Protein AF-A0A0T6YJF8-F1 (afdb_monomer)

Secondary structure (DSSP, 8-state):
-----HHHHHHHHHHHHHHHTTS-------------PPPPSEEEEEETTEEEEEE--------HHHH-TTS-TTT-----

pLDDT: mean 76.46, std 16.84, range [40.38, 98.31]

Nearest PDB structures (foldseek):
  8glv-assembly1_6T  TM=3.821E-01  e=4.048E+00  Chlamydomonas reinhardtii
  6u42-assembly1_7A  TM=3.878E-01  e=5.672E+00  Chlamydomonas reinhardtii
  8glv-assembly1_He  TM=4.001E-01  e=7.429E+00  Chlamydomonas reinhardtii
  6u42-assembly1_6W  TM=3.035E-01  e=9.730E+00  Chlamydomonas reinhardtii

Structure (mmCIF, N/CA/C/O backbone):
data_AF-A0A0T6YJF8-F1
#
_entry.id   AF-A0A0T6YJF8-F1
#
loop_
_atom_site.group_PDB
_atom_site.id
_atom_site.type_symbol
_atom_site.label_atom_id
_atom_site.label_alt_id
_atom_site.label_comp_id
_atom_site.label_asym_id
_atom_site.label_entity_id
_atom_site.label_seq_id
_atom_site.pdbx_PDB_ins_code
_atom_site.Cartn_x
_atom_site.Cartn_y
_atom_site.Cartn_z
_atom_site.occupancy
_atom_site.B_iso_or_equiv
_atom_site.auth_seq_id
_atom_site.auth_comp_id
_atom_site.auth_asym_id
_atom_site.auth_atom_id
_atom_site.pdbx_PDB_model_num
ATOM 1 N N . MET A 1 1 ? -18.975 4.676 70.032 1.00 40.38 1 MET A N 1
ATOM 2 C CA . MET A 1 1 ? -19.579 3.496 69.377 1.00 40.38 1 MET A CA 1
ATOM 3 C C . MET A 1 1 ? -19.649 3.805 67.887 1.00 40.38 1 MET A C 1
ATOM 5 O O . MET A 1 1 ? -20.365 4.728 67.526 1.00 40.38 1 MET A O 1
ATOM 9 N N . LEU A 1 2 ? -18.830 3.167 67.042 1.00 51.34 2 LEU A N 1
ATOM 10 C CA . LEU A 1 2 ? -18.877 3.400 65.592 1.00 51.34 2 LEU A CA 1
ATOM 11 C C . LEU A 1 2 ? -20.126 2.716 65.027 1.00 51.34 2 LEU A C 1
ATOM 13 O O . LEU A 1 2 ? -20.195 1.492 64.948 1.00 51.34 2 LEU A O 1
ATOM 17 N N . THR A 1 3 ? -21.132 3.505 64.668 1.00 60.81 3 THR A N 1
ATOM 18 C CA . THR A 1 3 ? -22.336 3.031 63.986 1.00 60.81 3 THR A CA 1
ATOM 19 C C . THR A 1 3 ? -22.008 2.751 62.523 1.00 60.81 3 THR A C 1
ATOM 21 O O . THR A 1 3 ? -21.994 3.642 61.675 1.00 60.81 3 THR A O 1
ATOM 24 N N . LEU A 1 4 ? -21.713 1.486 62.222 1.00 67.12 4 LEU A N 1
ATOM 25 C CA . LEU A 1 4 ? -21.397 1.034 60.871 1.00 67.12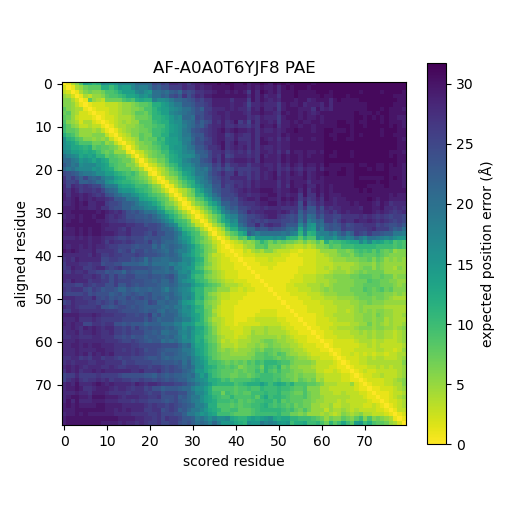 4 LEU A CA 1
ATOM 26 C C . LEU A 1 4 ? -22.688 0.936 60.038 1.00 67.12 4 LEU A C 1
ATOM 28 O O . LEU A 1 4 ? -23.469 -0.006 60.163 1.00 67.12 4 LEU A O 1
ATOM 32 N N . ASN A 1 5 ? -22.945 1.944 59.204 1.00 77.69 5 ASN A N 1
ATOM 33 C CA . ASN A 1 5 ? -24.104 1.988 58.313 1.00 77.69 5 ASN A CA 1
ATOM 34 C C . ASN A 1 5 ? -23.742 1.391 56.941 1.00 77.69 5 ASN A C 1
ATOM 36 O O . ASN A 1 5 ? -22.708 1.738 56.370 1.00 77.69 5 ASN A O 1
ATOM 40 N N . ARG A 1 6 ? -24.614 0.543 56.371 1.00 73.62 6 ARG A N 1
ATOM 41 C CA . ARG A 1 6 ? -24.434 -0.069 55.036 1.00 73.62 6 ARG A CA 1
ATOM 42 C C . ARG A 1 6 ? -24.163 0.963 53.939 1.00 73.62 6 ARG A C 1
ATOM 44 O O . ARG A 1 6 ? -23.373 0.697 53.041 1.00 73.62 6 ARG A O 1
ATOM 51 N N . ARG A 1 7 ? -24.767 2.152 54.037 1.00 71.06 7 ARG A N 1
ATOM 52 C CA . ARG A 1 7 ? -24.497 3.260 53.107 1.00 71.06 7 ARG A CA 1
ATOM 53 C C . ARG A 1 7 ? -23.045 3.728 53.192 1.00 71.06 7 ARG A C 1
ATOM 55 O O . ARG A 1 7 ? -22.434 3.946 52.162 1.00 71.06 7 ARG A O 1
ATOM 62 N N . CYS A 1 8 ? -22.476 3.799 54.395 1.00 69.31 8 CYS A N 1
ATOM 63 C CA . CYS A 1 8 ? -21.088 4.214 54.609 1.00 69.31 8 CYS A CA 1
ATOM 64 C C . CYS A 1 8 ? -20.096 3.216 53.985 1.00 69.31 8 CYS A C 1
ATOM 66 O O . CYS A 1 8 ? -19.128 3.614 53.340 1.00 69.31 8 CYS A O 1
ATOM 68 N N . LEU A 1 9 ? -20.392 1.915 54.097 1.00 70.38 9 LEU A N 1
ATOM 69 C CA . LEU A 1 9 ? -19.598 0.859 53.465 1.00 70.38 9 LEU A CA 1
ATOM 70 C C . LEU A 1 9 ? -19.658 0.933 51.933 1.00 70.38 9 LEU A C 1
ATOM 72 O O . LEU A 1 9 ? -18.619 0.903 51.280 1.00 70.38 9 LEU A O 1
ATOM 76 N N . LEU A 1 10 ? -20.847 1.104 51.352 1.00 72.69 10 LEU A N 1
ATOM 77 C CA . LEU A 1 10 ? -21.004 1.203 49.896 1.00 72.69 10 LEU A CA 1
ATOM 78 C C . LEU A 1 10 ? -20.290 2.436 49.318 1.00 72.69 10 LEU A C 1
ATOM 80 O O . LEU A 1 10 ? -19.626 2.329 48.288 1.00 72.69 10 LEU A O 1
ATOM 84 N N . THR A 1 11 ? -20.344 3.579 50.009 1.00 64.56 11 THR A N 1
ATOM 85 C CA . THR A 1 11 ? -19.625 4.791 49.590 1.00 64.56 11 THR A CA 1
ATOM 86 C C . THR A 1 11 ? -18.103 4.613 49.665 1.00 64.56 11 THR A C 1
ATOM 88 O O . THR A 1 11 ? -17.393 5.079 48.776 1.00 64.56 11 THR A O 1
ATOM 91 N N . SER A 1 12 ? -17.583 3.894 50.670 1.00 61.22 12 SER A N 1
ATOM 92 C CA . SER A 1 12 ? -16.137 3.622 50.774 1.00 61.22 12 SER A CA 1
ATOM 93 C C . SER A 1 12 ? -15.596 2.703 49.669 1.00 61.22 12 SER A C 1
ATOM 95 O O . SER A 1 12 ? -14.470 2.894 49.206 1.00 61.22 12 SER A O 1
ATOM 97 N N . VAL A 1 13 ? -16.403 1.748 49.190 1.00 61.75 13 VAL A N 1
ATOM 98 C CA . VAL A 1 13 ? -16.023 0.847 48.088 1.00 61.75 13 VAL A CA 1
ATOM 99 C C . VAL A 1 13 ? -15.976 1.602 46.758 1.00 61.75 13 VAL A C 1
ATOM 101 O O . VAL A 1 13 ? -15.014 1.454 46.006 1.00 61.75 13 VAL A O 1
ATOM 104 N N . ALA A 1 14 ? -16.957 2.473 46.496 1.00 58.81 14 ALA A N 1
ATOM 105 C CA . ALA A 1 14 ? -16.963 3.313 45.298 1.00 58.81 14 ALA A CA 1
ATOM 106 C C . ALA A 1 14 ? -15.762 4.280 45.254 1.00 58.81 14 ALA A C 1
ATOM 108 O O . ALA A 1 14 ? -15.195 4.505 44.187 1.00 58.81 14 ALA A O 1
ATOM 109 N N . ALA A 1 15 ? -15.333 4.798 46.410 1.00 57.31 15 ALA A N 1
ATOM 110 C CA . ALA A 1 15 ? -14.164 5.673 46.515 1.00 57.31 15 ALA A CA 1
ATOM 111 C C . ALA A 1 15 ? -12.817 4.935 46.354 1.00 57.31 15 ALA A C 1
ATOM 113 O O . ALA A 1 15 ? -11.846 5.540 45.913 1.00 57.31 15 ALA A O 1
ATOM 114 N N . SER A 1 16 ? -12.737 3.638 46.677 1.00 55.09 16 SER A N 1
ATOM 115 C CA . SER A 1 16 ? -11.505 2.851 46.472 1.00 55.09 16 SER A CA 1
ATOM 116 C C . SER A 1 16 ? -11.323 2.390 45.022 1.00 55.09 16 SER A C 1
ATOM 118 O O . SER A 1 16 ? -10.191 2.253 44.560 1.00 55.09 16 SER A O 1
ATOM 120 N N . ALA A 1 17 ? -12.416 2.184 44.280 1.00 55.59 17 ALA A N 1
ATOM 121 C CA . ALA A 1 17 ? -12.357 1.742 42.886 1.00 55.59 17 ALA A CA 1
ATOM 122 C C . ALA A 1 17 ? -11.769 2.807 41.940 1.00 55.59 17 ALA A C 1
ATOM 124 O O . ALA A 1 17 ? -11.120 2.466 40.953 1.00 55.59 17 ALA A O 1
ATOM 125 N N . THR A 1 18 ? -11.943 4.095 42.249 1.00 53.56 18 THR A N 1
ATOM 126 C CA . THR A 1 18 ? -11.410 5.193 41.426 1.00 53.56 18 THR A CA 1
ATOM 127 C C . THR A 1 18 ? -9.910 5.418 41.629 1.00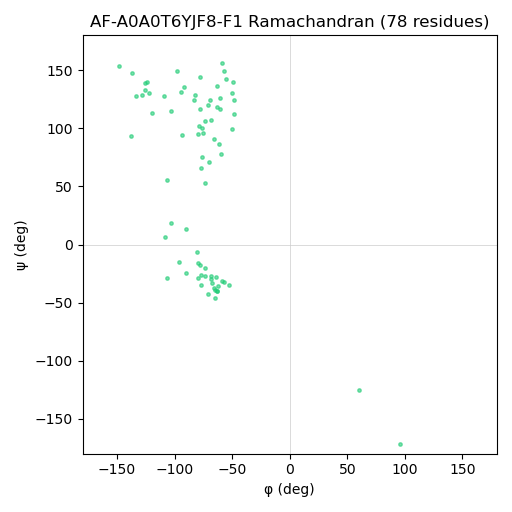 53.56 18 THR A C 1
ATOM 129 O O . THR A 1 18 ? -9.236 5.856 40.703 1.00 53.56 18 THR A O 1
ATOM 132 N N . ILE A 1 19 ? -9.357 5.066 42.795 1.00 53.81 19 ILE A N 1
ATOM 133 C CA . ILE A 1 19 ? -7.921 5.231 43.084 1.00 53.81 19 ILE A CA 1
ATOM 134 C C . ILE A 1 19 ? -7.092 4.134 42.399 1.00 53.81 19 ILE A C 1
ATOM 136 O O . ILE A 1 19 ? -6.005 4.410 41.897 1.00 53.81 19 ILE A O 1
ATOM 140 N N . ALA A 1 20 ? -7.624 2.911 42.291 1.00 54.72 20 ALA A N 1
ATOM 141 C CA . ALA A 1 20 ? -6.950 1.817 41.586 1.00 54.72 20 ALA A CA 1
ATOM 142 C C . ALA A 1 20 ? -6.865 2.037 40.061 1.00 54.72 20 ALA A C 1
ATOM 144 O O . ALA A 1 20 ? -5.929 1.557 39.430 1.00 54.72 20 ALA A O 1
ATOM 145 N N . ALA A 1 21 ? -7.802 2.792 39.473 1.00 56.31 21 ALA A N 1
ATOM 146 C CA . ALA A 1 21 ? -7.819 3.097 38.039 1.00 56.31 21 ALA A CA 1
ATOM 147 C C . ALA A 1 21 ? -6.844 4.220 37.626 1.00 56.31 21 ALA A C 1
ATOM 149 O O . ALA A 1 21 ? -6.545 4.361 36.444 1.00 56.31 21 ALA A O 1
ATOM 150 N N . CYS A 1 22 ? -6.341 5.002 38.587 1.00 55.38 22 CYS A N 1
ATOM 151 C CA . CYS A 1 22 ? -5.400 6.103 38.349 1.00 55.38 22 CYS A CA 1
ATOM 152 C C . CYS A 1 22 ? -3.976 5.795 38.827 1.00 55.38 22 CYS A C 1
ATOM 154 O O . CYS A 1 22 ? -3.127 6.687 38.812 1.00 55.38 22 CYS A O 1
ATOM 156 N N . ALA A 1 23 ? 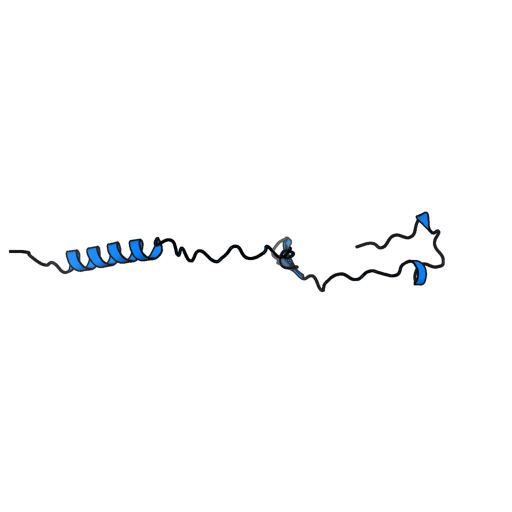-3.696 4.565 39.268 1.00 54.25 23 ALA A N 1
ATOM 157 C CA . ALA A 1 23 ? -2.330 4.165 39.566 1.00 54.25 23 ALA A CA 1
ATOM 158 C C . ALA A 1 23 ? -1.520 4.217 38.257 1.00 54.25 23 ALA A C 1
ATOM 160 O O . ALA A 1 23 ? -1.858 3.492 37.317 1.00 54.25 23 ALA A O 1
ATOM 161 N N . PRO A 1 24 ? -0.475 5.059 38.150 1.00 56.78 24 PRO A N 1
ATOM 162 C CA . PRO A 1 24 ? 0.399 5.013 36.992 1.00 56.78 24 PRO A CA 1
ATOM 163 C C . PRO A 1 24 ? 1.017 3.616 36.948 1.00 56.78 24 PRO A C 1
ATOM 165 O O . PRO A 1 24 ? 1.731 3.214 37.867 1.00 56.78 24 PRO A O 1
ATOM 168 N N . SER A 1 25 ? 0.72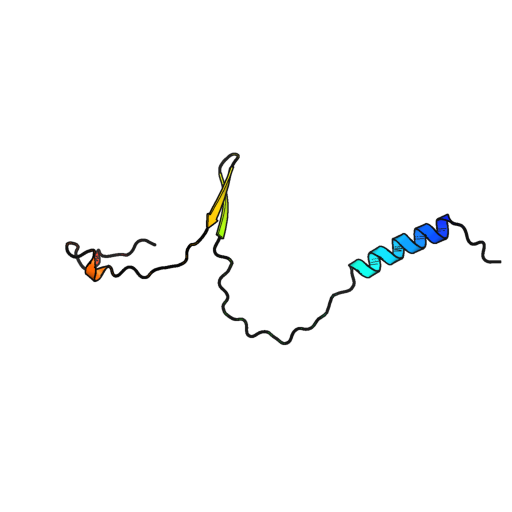7 2.860 35.890 1.00 60.06 25 SER A N 1
ATOM 169 C CA . SER A 1 25 ? 1.402 1.603 35.580 1.00 60.06 25 SER A CA 1
ATOM 170 C C . SER A 1 25 ? 2.831 1.920 35.136 1.00 60.06 25 SER A C 1
ATOM 172 O O . SER A 1 25 ? 3.169 1.862 33.956 1.00 60.06 25 SER A O 1
ATOM 174 N N . GLY A 1 26 ? 3.662 2.345 36.086 1.00 55.53 26 GLY A N 1
ATOM 175 C CA . GLY A 1 26 ? 5.069 2.652 35.891 1.00 55.53 26 GLY A CA 1
ATOM 176 C C . GLY A 1 26 ? 5.891 1.375 35.806 1.00 55.53 26 GLY A C 1
ATOM 177 O O . GLY A 1 26 ? 6.718 1.117 36.673 1.00 55.53 26 GLY A O 1
ATOM 178 N N . ASN A 1 27 ? 5.672 0.579 34.763 1.00 53.03 27 ASN A N 1
ATOM 179 C CA . ASN A 1 27 ? 6.705 -0.333 34.300 1.00 53.03 27 ASN A CA 1
ATOM 180 C C . ASN A 1 27 ? 7.661 0.519 33.470 1.00 53.03 27 ASN A C 1
ATOM 182 O O . ASN A 1 27 ? 7.400 0.785 32.300 1.00 53.03 27 ASN A O 1
ATOM 186 N N . ALA A 1 28 ? 8.732 1.007 34.094 1.00 54.66 28 ALA A N 1
ATOM 187 C CA . ALA A 1 28 ? 9.858 1.557 33.357 1.00 54.66 28 ALA A CA 1
ATOM 188 C C . ALA A 1 28 ? 10.491 0.402 32.573 1.00 54.66 28 ALA A C 1
ATOM 190 O O . ALA A 1 28 ? 11.328 -0.340 33.087 1.00 54.66 28 ALA A O 1
ATOM 191 N N . THR A 1 29 ? 10.022 0.198 31.347 1.00 62.22 29 THR A N 1
ATOM 192 C CA . THR A 1 29 ? 10.702 -0.651 30.380 1.00 62.22 29 THR A CA 1
ATOM 193 C C . THR A 1 29 ? 12.061 -0.010 30.088 1.00 62.22 29 THR A C 1
ATOM 195 O O . THR A 1 29 ? 12.128 1.217 29.942 1.00 62.22 29 THR A O 1
ATOM 198 N N . PRO A 1 30 ? 13.160 -0.787 30.034 1.00 56.72 30 PRO A N 1
ATOM 199 C CA . PRO A 1 30 ? 14.429 -0.287 29.517 1.00 56.72 30 PRO A CA 1
ATOM 200 C C . PRO A 1 30 ? 14.161 0.393 28.179 1.00 56.72 30 PRO A C 1
ATOM 202 O O . PRO A 1 30 ? 13.328 -0.116 27.433 1.00 56.72 30 PRO A O 1
ATOM 205 N N . ALA A 1 31 ? 14.812 1.530 27.914 1.00 57.88 31 ALA A N 1
ATOM 206 C CA . ALA A 1 31 ? 14.692 2.244 26.649 1.00 57.88 31 ALA A CA 1
ATOM 207 C C . ALA A 1 31 ? 14.916 1.250 25.507 1.00 57.88 31 ALA A C 1
ATOM 209 O O . ALA A 1 31 ? 16.043 0.840 25.224 1.00 57.88 31 ALA A O 1
ATOM 210 N N . GLU A 1 32 ? 13.805 0.795 24.937 1.00 60.81 32 GLU A N 1
ATOM 211 C CA . GLU A 1 32 ? 13.785 -0.054 23.772 1.00 60.81 32 GLU A CA 1
ATOM 212 C C . GLU A 1 32 ? 14.467 0.780 22.703 1.00 60.81 32 GLU A C 1
ATOM 214 O O . GLU A 1 32 ? 14.146 1.958 22.527 1.00 60.81 32 GLU A O 1
ATOM 219 N N . ILE A 1 33 ? 15.502 0.216 22.081 1.00 58.09 33 ILE A N 1
ATOM 220 C CA . ILE A 1 33 ? 16.080 0.800 20.878 1.00 58.09 33 ILE A CA 1
ATOM 221 C C . ILE A 1 33 ? 14.870 1.077 19.999 1.00 58.09 33 ILE A C 1
ATOM 223 O O . ILE A 1 33 ? 14.195 0.119 19.628 1.00 58.09 33 ILE A O 1
ATOM 227 N N . GLU A 1 34 ? 14.547 2.353 19.758 1.00 60.84 34 GLU A N 1
ATOM 228 C CA . GLU A 1 34 ? 13.498 2.727 18.821 1.00 60.84 34 GLU A CA 1
ATOM 229 C C . GLU A 1 34 ? 13.955 2.183 17.470 1.00 60.84 34 GLU A C 1
ATOM 231 O O . GLU A 1 34 ? 14.652 2.840 16.692 1.00 60.84 34 GLU A O 1
ATOM 236 N N . ALA A 1 35 ? 13.622 0.919 17.206 1.00 61.41 35 ALA A N 1
ATOM 237 C CA . ALA A 1 35 ? 13.541 0.407 15.869 1.00 61.41 35 ALA A CA 1
ATOM 238 C C . ALA A 1 35 ? 12.702 1.456 15.155 1.00 61.41 35 ALA A C 1
ATOM 240 O O . ALA A 1 35 ? 11.623 1.807 15.639 1.00 61.41 35 ALA A O 1
ATOM 241 N N . ARG A 1 36 ? 13.228 2.020 14.065 1.00 62.41 36 ARG A N 1
ATOM 242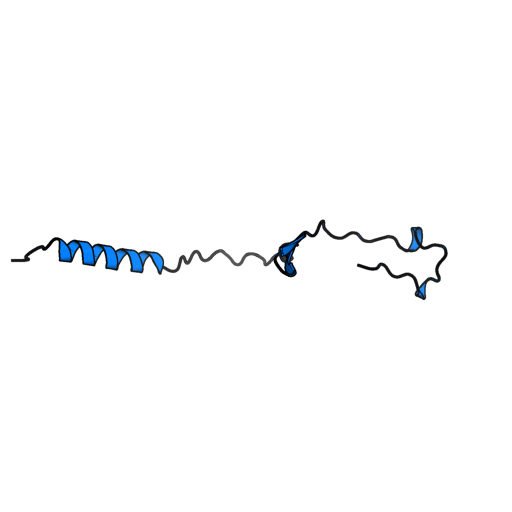 C CA . ARG A 1 36 ? 12.434 2.812 13.126 1.00 62.41 36 ARG A CA 1
ATOM 243 C C . ARG A 1 36 ? 11.335 1.898 12.596 1.00 62.41 36 ARG A C 1
ATOM 245 O O . ARG A 1 36 ? 11.459 1.310 11.530 1.00 62.41 36 ARG A O 1
ATOM 252 N N . SER A 1 37 ? 10.308 1.707 13.405 1.00 72.62 37 SER A N 1
ATOM 253 C CA . SER A 1 37 ? 9.096 1.025 13.049 1.00 72.62 37 SER A CA 1
ATOM 254 C C . SER A 1 37 ? 8.334 2.047 12.247 1.00 72.62 37 SER A C 1
ATOM 256 O O . SER A 1 37 ? 7.984 3.117 12.749 1.00 72.62 37 SER A O 1
ATOM 258 N N . GLU A 1 38 ? 8.109 1.737 10.981 1.00 80.88 38 GLU A N 1
ATOM 259 C CA . GLU A 1 38 ? 7.106 2.459 10.223 1.00 80.88 38 GLU A CA 1
ATOM 260 C C . GLU A 1 38 ? 5.764 2.342 10.958 1.00 80.88 38 GLU A C 1
ATOM 262 O O . GLU A 1 38 ? 5.502 1.374 11.687 1.00 80.88 38 GLU A O 1
ATOM 267 N N . ALA A 1 39 ? 4.927 3.369 10.816 1.00 87.88 39 ALA A N 1
ATOM 268 C CA . ALA A 1 39 ? 3.563 3.300 11.311 1.00 87.88 39 ALA A CA 1
ATOM 269 C C . ALA A 1 39 ? 2.831 2.120 10.639 1.00 87.88 39 ALA A C 1
ATOM 271 O O . ALA A 1 39 ? 3.206 1.716 9.535 1.00 87.88 39 ALA A O 1
ATOM 272 N N . PRO A 1 40 ? 1.768 1.576 11.258 1.00 92.06 40 PRO A N 1
ATOM 273 C CA . PRO A 1 40 ? 0.951 0.554 10.620 1.00 92.06 40 PRO A CA 1
ATOM 274 C C . PRO A 1 40 ? 0.532 0.981 9.209 1.00 92.06 40 PRO A C 1
ATOM 276 O O . PRO A 1 40 ? 0.036 2.091 9.016 1.00 92.06 40 PRO A O 1
ATOM 279 N N . GLY A 1 41 ? 0.729 0.093 8.234 1.00 93.25 41 GLY A N 1
ATOM 280 C CA . GLY A 1 41 ? 0.488 0.348 6.814 1.00 93.25 41 GLY A CA 1
ATOM 281 C C . GLY A 1 41 ? -0.993 0.392 6.446 1.00 93.25 41 GLY A C 1
ATOM 282 O O . GLY A 1 41 ? -1.425 -0.332 5.557 1.00 93.25 41 GLY A O 1
ATOM 283 N N . PHE A 1 42 ? -1.796 1.201 7.130 1.00 96.31 42 PHE A N 1
ATOM 284 C CA . PHE A 1 42 ? -3.159 1.479 6.711 1.00 96.31 42 PHE A CA 1
ATOM 285 C C . PHE A 1 42 ? -3.496 2.957 6.852 1.00 96.31 42 PHE A C 1
ATOM 287 O O . PHE A 1 42 ? -3.046 3.642 7.769 1.00 96.31 42 PHE A O 1
ATOM 294 N N . TYR A 1 43 ? -4.349 3.439 5.956 1.00 96.19 43 TYR A N 1
ATOM 295 C CA . TYR A 1 43 ? -4.886 4.791 6.012 1.00 96.19 43 TYR A CA 1
ATOM 296 C C . TYR A 1 43 ? -6.405 4.736 5.917 1.00 96.19 43 TYR A C 1
ATOM 298 O O . TYR A 1 43 ? -6.957 4.086 5.028 1.00 96.19 43 TYR A O 1
ATOM 306 N N . ARG A 1 44 ? -7.087 5.394 6.858 1.00 97.88 44 ARG A N 1
ATOM 307 C CA . ARG A 1 44 ? -8.542 5.332 6.991 1.00 97.88 44 ARG A CA 1
ATOM 308 C C . ARG A 1 44 ? -9.161 6.711 6.893 1.00 97.88 44 ARG A C 1
ATOM 310 O O . ARG A 1 44 ? -8.756 7.619 7.614 1.00 97.88 44 ARG A O 1
ATOM 317 N N . PHE A 1 45 ? -10.173 6.841 6.046 1.00 97.94 45 PHE A N 1
ATOM 318 C CA . PHE A 1 45 ? -10.856 8.107 5.807 1.00 97.94 45 PHE A CA 1
ATOM 319 C C . PHE A 1 45 ? -12.338 7.888 5.461 1.00 97.94 45 PHE A C 1
ATOM 321 O O . PHE A 1 45 ? -12.714 6.813 4.980 1.00 97.94 45 PHE A O 1
ATOM 328 N N . PRO A 1 46 ? -13.206 8.875 5.738 1.00 98.25 46 PRO A N 1
ATOM 329 C CA . PRO A 1 46 ? -14.604 8.824 5.336 1.00 98.25 46 PRO A CA 1
ATOM 330 C C . PRO A 1 46 ? -14.771 9.170 3.850 1.00 98.25 46 PRO A C 1
ATOM 332 O O . PRO A 1 46 ? -14.103 10.063 3.328 1.00 98.25 46 PRO A O 1
ATOM 335 N N . PHE A 1 47 ? -15.712 8.505 3.185 1.00 98.19 47 PHE A N 1
ATOM 336 C CA . PHE A 1 47 ? -16.150 8.818 1.828 1.00 98.19 47 PHE A CA 1
ATOM 337 C C . PHE A 1 47 ? -17.679 8.721 1.750 1.00 98.19 47 PHE A C 1
ATOM 339 O O . PHE A 1 47 ? -18.246 7.641 1.569 1.00 98.19 47 PHE A O 1
ATOM 346 N N . GLY A 1 48 ? -18.352 9.860 1.944 1.00 97.62 48 GLY A N 1
ATOM 347 C CA . GLY A 1 48 ? -19.800 9.892 2.155 1.00 97.62 48 GLY A CA 1
ATOM 348 C C . GLY A 1 48 ? -20.181 9.090 3.403 1.00 97.62 48 GLY A C 1
ATOM 349 O O . GLY A 1 48 ? -19.618 9.310 4.471 1.00 97.62 48 GLY A O 1
ATOM 350 N N . GLU A 1 49 ? -21.087 8.128 3.240 1.00 98.19 49 GLU A N 1
ATOM 351 C CA . GLU A 1 49 ? -21.540 7.217 4.305 1.00 98.19 49 GLU A CA 1
ATOM 352 C C . GLU A 1 49 ? -20.578 6.040 4.561 1.00 98.19 49 GLU A C 1
ATOM 354 O O . GLU A 1 49 ? -20.778 5.253 5.487 1.00 98.19 49 GLU A O 1
ATOM 359 N N . PHE A 1 50 ? -19.536 5.878 3.740 1.00 98.19 50 PHE A N 1
ATOM 360 C CA . PHE A 1 50 ? -18.593 4.770 3.864 1.00 98.19 50 PHE A CA 1
ATOM 361 C C . PHE A 1 50 ? -17.329 5.168 4.624 1.00 98.19 50 PHE A C 1
ATOM 363 O O . PHE A 1 50 ? -16.838 6.292 4.528 1.00 98.19 50 PHE A O 1
ATOM 370 N N . GLN A 1 51 ? -16.744 4.196 5.324 1.00 98.31 51 GLN A N 1
ATOM 371 C CA . GLN A 1 51 ? -15.386 4.287 5.847 1.00 98.31 51 GLN A CA 1
ATOM 372 C C . GLN A 1 51 ? -14.461 3.451 4.964 1.00 98.31 51 GLN A C 1
ATOM 374 O O . GLN A 1 51 ? -14.578 2.226 4.923 1.00 98.31 51 GLN A O 1
ATOM 379 N N . ILE A 1 52 ? -13.528 4.107 4.277 1.00 98.12 52 ILE A N 1
ATOM 380 C CA . ILE A 1 52 ? -12.541 3.432 3.436 1.00 98.12 52 ILE A CA 1
ATOM 381 C C . ILE A 1 52 ? -11.270 3.219 4.247 1.00 98.12 52 ILE A C 1
ATOM 383 O O . ILE A 1 52 ? -10.774 4.143 4.888 1.00 98.12 52 ILE A O 1
ATOM 387 N N . THR A 1 53 ? -10.747 1.994 4.207 1.00 98.25 53 THR A N 1
ATOM 388 C CA . THR A 1 53 ? -9.443 1.645 4.777 1.00 98.25 53 THR A CA 1
ATOM 389 C C . THR A 1 53 ? -8.558 1.128 3.656 1.00 98.25 53 THR A C 1
ATOM 391 O O . THR A 1 53 ? -8.830 0.075 3.085 1.00 98.25 53 THR A O 1
ATOM 394 N N . MET A 1 54 ? -7.512 1.879 3.331 1.00 97.31 54 MET A N 1
ATOM 395 C CA . MET A 1 54 ? -6.461 1.424 2.430 1.00 97.31 54 MET A CA 1
ATOM 396 C C . MET A 1 54 ? -5.480 0.586 3.235 1.00 97.31 54 MET A C 1
ATOM 398 O O . MET A 1 54 ? -5.031 1.037 4.287 1.00 97.31 54 MET A O 1
ATOM 402 N N . LEU A 1 55 ? -5.170 -0.615 2.755 1.00 96.88 55 LEU A N 1
ATOM 403 C CA . LEU A 1 55 ? -4.190 -1.516 3.353 1.00 96.88 55 LEU A CA 1
ATOM 404 C C . LEU A 1 55 ? -2.963 -1.566 2.439 1.00 96.88 55 LEU A C 1
ATOM 406 O O . LEU A 1 55 ? -3.098 -1.785 1.237 1.00 96.88 55 LEU A O 1
ATOM 410 N N . CYS A 1 56 ? -1.786 -1.329 3.006 1.00 94.00 56 CYS A N 1
ATOM 411 C CA . CYS A 1 56 ? -0.507 -1.402 2.317 1.00 94.00 56 CYS A CA 1
ATOM 412 C C . CYS A 1 56 ? -0.033 -2.860 2.275 1.00 94.00 56 CYS A C 1
ATOM 414 O O . CYS A 1 56 ? 0.119 -3.486 3.322 1.00 94.00 56 CYS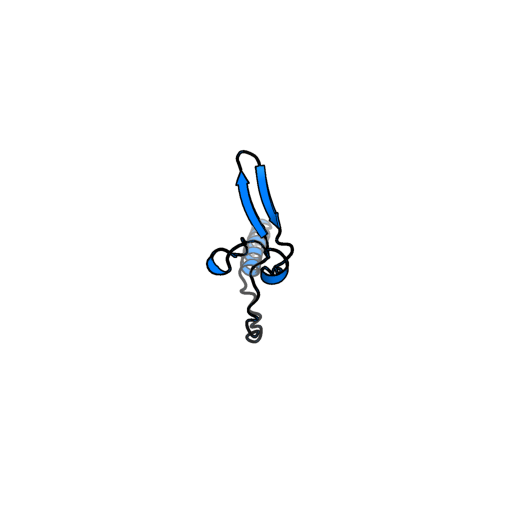 A O 1
ATOM 416 N N . ASP A 1 57 ? 0.232 -3.372 1.073 1.00 93.81 57 ASP A N 1
ATOM 417 C CA . ASP A 1 57 ? 0.804 -4.709 0.825 1.00 93.81 57 ASP A CA 1
ATOM 418 C C . ASP A 1 57 ? 2.350 -4.686 0.777 1.00 93.81 57 ASP A C 1
ATOM 420 O O . ASP A 1 57 ? 3.010 -5.615 0.322 1.00 93.81 57 ASP A O 1
ATOM 424 N N . GLY A 1 58 ? 2.953 -3.584 1.231 1.00 90.19 58 GLY A N 1
ATOM 425 C CA . GLY A 1 58 ? 4.388 -3.329 1.143 1.00 90.19 58 GLY A CA 1
ATOM 426 C C . GLY A 1 58 ? 4.785 -2.494 -0.077 1.00 90.19 58 GLY A C 1
ATOM 427 O O . GLY A 1 58 ? 3.948 -1.923 -0.775 1.00 90.19 58 GLY A O 1
ATOM 428 N N . VAL A 1 59 ? 6.097 -2.387 -0.303 1.00 88.75 59 VAL A N 1
ATOM 429 C CA . VAL A 1 59 ? 6.699 -1.563 -1.363 1.00 88.75 59 VAL A CA 1
ATOM 430 C C . VAL A 1 59 ? 7.624 -2.423 -2.218 1.00 88.75 59 VAL A C 1
ATOM 432 O O . VAL A 1 59 ? 8.390 -3.235 -1.700 1.00 88.75 59 VAL A O 1
ATOM 435 N N . PHE A 1 60 ? 7.578 -2.220 -3.535 1.00 89.19 60 PHE A N 1
ATOM 436 C CA . PHE A 1 60 ? 8.434 -2.899 -4.502 1.00 89.19 60 PHE A CA 1
ATOM 437 C C . PHE A 1 60 ? 9.180 -1.886 -5.378 1.00 89.19 60 PHE A C 1
ATOM 439 O O . PHE A 1 60 ? 8.584 -0.963 -5.931 1.00 89.19 60 PHE A O 1
ATOM 446 N N . PHE A 1 61 ? 10.490 -2.084 -5.540 1.00 89.00 61 PHE A N 1
ATOM 447 C CA . PHE A 1 61 ? 11.306 -1.292 -6.456 1.00 89.00 61 PHE A CA 1
ATOM 448 C C . PHE A 1 61 ? 11.115 -1.784 -7.889 1.00 89.00 61 PHE A C 1
ATOM 450 O O . PHE A 1 61 ? 11.684 -2.796 -8.295 1.00 89.00 61 PHE A O 1
ATOM 457 N N . LEU A 1 62 ? 10.319 -1.051 -8.664 1.00 89.81 62 LEU A N 1
ATOM 458 C CA . LEU A 1 62 ? 10.038 -1.394 -10.053 1.00 89.81 62 LEU A CA 1
ATOM 459 C C . LEU A 1 62 ? 11.278 -1.159 -10.946 1.00 89.81 62 LEU A C 1
ATOM 461 O O . LEU A 1 62 ? 11.734 -0.014 -11.055 1.00 89.81 62 LEU A O 1
ATOM 465 N N . PRO A 1 63 ? 11.816 -2.194 -11.628 1.00 89.31 63 PRO A N 1
ATOM 466 C CA . PRO A 1 63 ? 13.003 -2.073 -12.475 1.00 89.31 63 PRO A CA 1
ATOM 467 C C . PRO A 1 63 ? 12.665 -1.395 -13.811 1.00 89.31 63 PRO A C 1
ATOM 469 O O . PRO A 1 63 ? 12.579 -2.038 -14.860 1.00 89.31 63 PRO A O 1
ATOM 472 N N . THR A 1 64 ? 12.471 -0.077 -13.760 1.00 89.94 64 THR A N 1
ATOM 473 C CA . THR A 1 64 ? 11.963 0.752 -14.869 1.00 89.94 64 THR A CA 1
ATOM 474 C C . THR A 1 64 ? 12.819 0.630 -16.135 1.00 89.94 64 THR A C 1
ATOM 476 O O . THR A 1 64 ? 12.281 0.620 -17.238 1.00 89.94 64 THR A O 1
ATOM 479 N N . ASP A 1 65 ? 14.129 0.419 -15.991 1.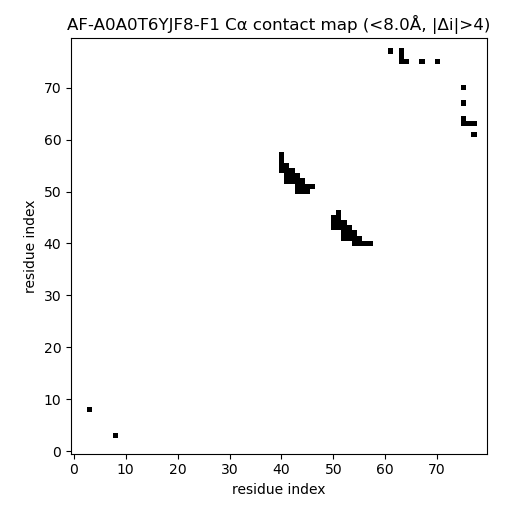00 87.75 65 ASP A N 1
ATOM 480 C CA . ASP A 1 65 ? 15.059 0.234 -17.114 1.00 87.75 65 ASP A CA 1
ATOM 481 C C . ASP A 1 65 ? 14.784 -1.023 -17.947 1.00 87.75 65 ASP A C 1
ATOM 483 O O . ASP A 1 65 ? 15.088 -1.054 -19.136 1.00 87.75 65 ASP A O 1
ATOM 487 N N . SER A 1 66 ? 14.198 -2.054 -17.333 1.00 87.38 66 SER A N 1
ATOM 488 C CA . SER A 1 66 ? 13.886 -3.321 -18.005 1.00 87.38 66 SER A CA 1
ATOM 489 C C . SER A 1 66 ? 12.500 -3.345 -18.651 1.00 87.38 66 SER A C 1
ATOM 491 O O . SER A 1 66 ? 12.282 -4.100 -19.595 1.00 87.38 66 SER A O 1
ATOM 493 N N . ILE A 1 67 ? 11.565 -2.524 -18.159 1.00 88.81 67 ILE A N 1
ATOM 494 C CA . ILE A 1 67 ? 10.154 -2.551 -18.580 1.00 88.81 67 ILE A CA 1
ATOM 495 C C . ILE A 1 67 ? 9.761 -1.362 -19.465 1.00 88.81 67 ILE A C 1
ATOM 497 O O . ILE A 1 67 ? 8.869 -1.494 -20.298 1.00 88.81 67 ILE A O 1
ATOM 501 N N . ALA A 1 68 ? 10.413 -0.206 -19.313 1.00 88.62 68 ALA A N 1
ATOM 502 C CA . ALA A 1 68 ? 10.100 1.025 -20.039 1.00 88.62 68 ALA A CA 1
ATOM 503 C C . ALA A 1 68 ? 11.175 1.311 -21.100 1.00 88.62 68 ALA A C 1
ATOM 505 O O . ALA A 1 68 ? 11.805 2.366 -21.115 1.00 88.62 68 ALA A O 1
ATOM 506 N N . THR A 1 69 ? 11.409 0.345 -21.990 1.00 89.75 69 THR A N 1
ATOM 507 C CA . THR A 1 69 ? 12.527 0.373 -22.952 1.00 89.75 69 THR A CA 1
ATOM 508 C C . THR A 1 69 ? 12.338 1.361 -24.106 1.00 89.75 69 THR A C 1
ATOM 510 O O . THR A 1 69 ? 13.316 1.744 -24.738 1.00 89.75 69 THR A O 1
ATOM 513 N N . ASN A 1 70 ? 11.097 1.774 -24.385 1.00 91.19 70 ASN A N 1
ATOM 514 C CA . ASN A 1 70 ? 10.736 2.645 -25.515 1.00 91.19 70 ASN A CA 1
ATOM 515 C C . ASN A 1 70 ? 10.473 4.101 -25.100 1.00 91.19 70 ASN A C 1
ATOM 517 O O . ASN A 1 70 ? 9.804 4.835 -25.822 1.00 91.19 70 ASN A O 1
ATOM 521 N N . VAL A 1 71 ? 10.948 4.496 -23.920 1.00 89.31 71 VAL A N 1
ATOM 522 C CA . VAL A 1 71 ? 10.777 5.842 -23.370 1.00 89.31 71 VAL A CA 1
ATOM 523 C C . VAL A 1 71 ? 12.151 6.416 -23.059 1.00 89.31 71 VAL A C 1
ATOM 525 O O . VAL A 1 71 ? 13.043 5.714 -22.560 1.00 89.31 71 VAL A O 1
ATOM 528 N N . ASP A 1 72 ? 12.318 7.702 -23.351 1.00 89.25 72 ASP A N 1
ATOM 529 C CA . ASP A 1 72 ? 13.547 8.416 -23.057 1.00 89.25 72 ASP A CA 1
ATOM 530 C C . ASP A 1 72 ? 13.913 8.313 -21.569 1.00 89.25 72 ASP A C 1
ATOM 532 O O . ASP A 1 72 ? 13.064 8.336 -20.675 1.00 89.25 72 ASP A O 1
ATOM 536 N N . ALA A 1 73 ? 15.212 8.198 -21.279 1.00 86.44 73 ALA A N 1
ATOM 537 C CA . ALA A 1 73 ? 15.693 7.948 -19.917 1.00 86.44 73 ALA A CA 1
ATOM 538 C C . ALA A 1 73 ? 15.265 9.025 -18.909 1.00 86.44 73 ALA A C 1
ATOM 540 O O . ALA A 1 73 ? 15.052 8.721 -17.741 1.00 86.44 73 ALA A O 1
ATOM 541 N N . HIS A 1 74 ? 15.124 10.269 -19.367 1.00 87.00 74 HIS A N 1
ATOM 542 C CA . HIS A 1 74 ? 14.732 11.402 -18.531 1.00 87.00 74 HIS A CA 1
ATOM 543 C C . HIS A 1 74 ? 13.225 11.443 -18.231 1.00 87.00 74 HIS A C 1
ATOM 545 O O . HIS A 1 74 ? 12.812 12.112 -17.287 1.00 87.00 74 HIS A O 1
ATOM 551 N N . GLU A 1 75 ? 12.414 10.716 -19.000 1.00 86.88 75 GLU A N 1
ATOM 552 C CA . GLU A 1 75 ? 10.963 10.622 -18.810 1.00 86.88 75 GLU A CA 1
ATOM 553 C C . GLU A 1 75 ? 10.563 9.380 -17.997 1.00 86.88 75 GLU A C 1
ATOM 555 O O . GLU A 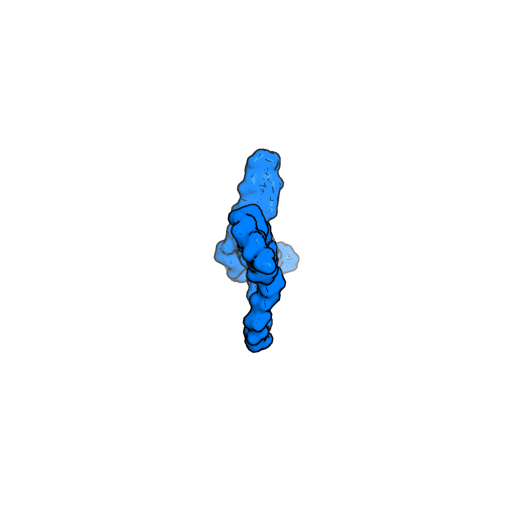1 75 ? 9.445 9.290 -17.487 1.00 86.88 75 GLU A O 1
ATOM 560 N N . ARG A 1 76 ? 11.479 8.417 -17.834 1.00 86.94 76 ARG A N 1
ATOM 561 C CA . ARG A 1 76 ? 11.248 7.200 -17.051 1.00 86.94 76 ARG A CA 1
ATOM 562 C C . ARG A 1 76 ? 11.125 7.518 -15.562 1.00 86.94 76 ARG A C 1
ATOM 564 O O . ARG A 1 76 ? 12.1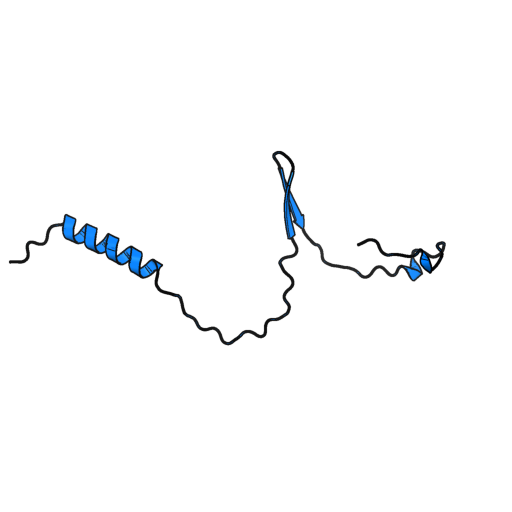15 7.756 -14.873 1.00 86.94 76 ARG A O 1
ATOM 571 N N . LYS A 1 77 ? 9.899 7.440 -15.042 1.00 83.31 77 LYS A N 1
ATOM 572 C CA . LYS A 1 77 ? 9.607 7.571 -13.613 1.00 83.31 77 LYS A CA 1
ATOM 573 C C . LYS A 1 77 ? 8.658 6.468 -13.155 1.00 83.31 77 LYS A C 1
ATOM 575 O O . LYS A 1 77 ? 7.590 6.281 -13.731 1.00 83.31 77 LYS A O 1
ATOM 580 N N . ALA A 1 78 ? 9.038 5.760 -12.094 1.00 82.31 78 ALA A N 1
ATOM 581 C CA . ALA A 1 78 ? 8.116 4.896 -11.371 1.00 82.31 78 ALA A CA 1
ATOM 582 C C . ALA A 1 78 ? 7.086 5.778 -10.642 1.00 82.31 78 ALA A C 1
ATOM 584 O O . ALA A 1 78 ? 7.465 6.680 -9.893 1.00 82.31 78 ALA A O 1
ATOM 585 N N . TYR A 1 79 ? 5.798 5.554 -10.897 1.00 66.56 79 TYR A N 1
ATOM 586 C CA . TYR A 1 79 ? 4.714 6.259 -10.216 1.00 66.56 79 TYR A CA 1
ATOM 587 C C . TYR A 1 79 ? 4.252 5.434 -9.018 1.00 66.56 79 TYR A C 1
ATOM 589 O O . TYR A 1 79 ? 3.412 4.554 -9.185 1.00 66.56 79 TYR A O 1
ATOM 597 N N . PHE A 1 80 ? 4.807 5.732 -7.842 1.00 59.38 80 PHE A N 1
ATOM 598 C CA . PHE A 1 80 ? 4.346 5.266 -6.533 1.00 59.38 80 PHE A CA 1
ATOM 599 C C . PHE A 1 80 ? 4.570 6.375 -5.504 1.00 59.38 80 PHE A C 1
ATOM 601 O O . PHE A 1 80 ? 5.606 7.073 -5.626 1.00 59.38 80 PHE A O 1
#

Radius of gyration: 29.74 Å; Cα contacts (8 Å, |Δi|>4): 29; chains: 1; bounding box: 41×16×95 Å

Sequence (80 aa):
MLTLNRRCLLTSVAASATIAACAPSGNATPAEIEARSEAPGFYRFPFGEFQITMLCDGVFFLPTDSIATNVDAHERKAYF

Foldseek 3Di:
DDPDDPVVVVVVVVVVVVVVVPPPPPPPDPPDPPPVDDDQQWDWDDDPPDIDIDGDPDDDDDPQVVVVVPDDPVPRDDDD

Mean predicted aligned error: 17.09 Å

Solvent-accessible surface area (backbone atoms only — not comparable to full-atom values): 5685 Å² total; per-residue (Å²): 134,88,81,85,47,73,68,60,54,54,53,54,52,59,60,52,58,60,57,68,74,65,56,78,84,78,72,81,67,74,85,67,78,80,67,88,67,75,73,78,58,58,52,76,49,78,57,86,96,42,78,47,72,49,75,61,92,76,85,78,89,74,65,53,79,79,73,50,73,92,52,58,79,89,72,68,69,87,91,126